Protein AF-A0A1R0LHZ8-F1 (afdb_monomer_lite)

Foldseek 3Di:
DFFAEAEAEDADVPCQLPDDDPLVVQLVVCVVVSHQGYWYKYDADPVQEMEIWTQGCVVPRRTDFDDQVVVQVVQVVCVVVVRFKHKYWGNVSVVRTFIKIWGWDDDPVDIDIDIDGDDDDPDDDDDPADPVGDDDPPDPDDDPDDDPDPDDPDDDDDDDDDDDDDD

Sequence (167 aa):
MGRPRILVPVSSRSPLATRAPDLERLRAACDRLGMLGCYVHTTPTSTGRIAARMFAPSIRVAEDIANANSTACLAAHFAGRGITSIAVDMGDSLGNPATIAATTQHAPSATTVHLGGAAEGTYGFRLPQPRNGWRAAGRTDPVEPICEPAMKRNPDPDPFPPWSVSR

pLDDT: mean 83.6, std 20.75, range [34.44, 98.75]

Secondary structure (DSSP, 8-state):
-----EEEEESSHHHHHT----HHHHHHHHHHTT---EEEEEPPPTT-EEEEEEEEGGGTEEEES--HHHHHHHHHHHHTTT--EEEEEE-GGGT--EEEEEEEEEETTEEEEEEE----------PPPPTT----TT--SPPPP-PPP--PPPPPPPP--------

Structure (mmCIF, N/CA/C/O backbone):
data_AF-A0A1R0LHZ8-F1
#
_entry.id   AF-A0A1R0LHZ8-F1
#
loop_
_atom_site.group_PDB
_atom_site.id
_atom_site.type_symbol
_atom_site.label_atom_id
_atom_site.label_alt_id
_atom_site.label_comp_id
_atom_site.label_asym_id
_atom_site.label_entity_id
_atom_site.label_seq_id
_atom_site.pdbx_PDB_ins_code
_atom_site.Cartn_x
_atom_site.Cartn_y
_atom_site.Cartn_z
_atom_site.occupancy
_atom_site.B_iso_or_equiv
_atom_site.auth_seq_id
_atom_site.auth_comp_id
_atom_site.auth_asym_id
_atom_site.auth_atom_id
_atom_site.pdbx_PDB_model_num
ATOM 1 N N . MET A 1 1 ? -10.785 2.917 -11.662 1.00 51.47 1 MET A N 1
ATOM 2 C CA . MET A 1 1 ? -10.806 2.386 -10.277 1.00 51.47 1 MET A CA 1
ATOM 3 C C . MET A 1 1 ? -11.220 0.918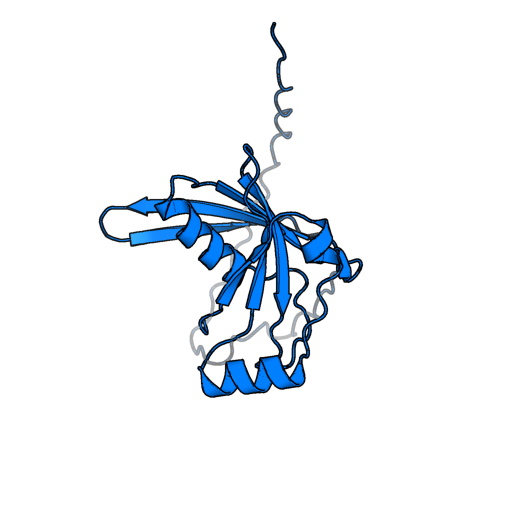 -10.330 1.00 51.47 1 MET A C 1
ATOM 5 O O . MET A 1 1 ? -12.153 0.636 -11.057 1.00 51.47 1 MET A O 1
ATOM 9 N N . GLY A 1 2 ? -10.599 -0.068 -9.683 1.00 69.88 2 GLY A N 1
ATOM 10 C CA . GLY A 1 2 ? -9.258 -0.179 -9.111 1.00 69.88 2 GLY A CA 1
ATOM 11 C C . GLY A 1 2 ? -8.806 -1.639 -9.277 1.00 69.88 2 GLY A C 1
ATOM 12 O O . GLY A 1 2 ? -9.419 -2.532 -8.702 1.00 69.88 2 GLY A O 1
ATOM 13 N N . ARG A 1 3 ? -7.763 -1.901 -10.080 1.00 84.38 3 ARG A N 1
ATOM 14 C CA . ARG A 1 3 ? -7.279 -3.271 -10.355 1.00 84.38 3 ARG A CA 1
ATOM 15 C C . ARG A 1 3 ? -6.800 -3.941 -9.065 1.00 84.38 3 ARG A C 1
ATOM 17 O O . ARG A 1 3 ? -6.000 -3.307 -8.371 1.00 84.38 3 ARG A O 1
ATOM 24 N N . PRO A 1 4 ? -7.246 -5.158 -8.714 1.00 92.44 4 PRO A N 1
ATOM 25 C CA . PRO A 1 4 ? -6.829 -5.833 -7.486 1.00 92.44 4 PRO A CA 1
ATOM 26 C C . PRO A 1 4 ? -5.305 -5.863 -7.319 1.00 92.44 4 PRO A C 1
ATOM 28 O O . PRO A 1 4 ? -4.563 -5.883 -8.300 1.00 92.44 4 PRO A O 1
ATOM 31 N N . ARG A 1 5 ? -4.827 -5.819 -6.077 1.00 94.38 5 ARG A N 1
ATOM 32 C CA . ARG A 1 5 ? -3.398 -5.892 -5.745 1.00 94.38 5 ARG A CA 1
ATOM 33 C C . ARG A 1 5 ? -3.177 -6.858 -4.599 1.00 94.38 5 ARG A C 1
ATOM 35 O O . ARG A 1 5 ? -4.058 -7.048 -3.764 1.00 94.38 5 ARG A O 1
ATOM 42 N N . ILE A 1 6 ? -1.998 -7.458 -4.584 1.00 96.25 6 ILE A N 1
ATOM 43 C CA . ILE A 1 6 ? -1.625 -8.467 -3.601 1.00 96.25 6 ILE A CA 1
ATOM 44 C C . ILE A 1 6 ? -1.069 -7.740 -2.376 1.00 96.25 6 ILE A C 1
ATOM 46 O O . ILE A 1 6 ? -0.124 -6.965 -2.512 1.00 96.25 6 ILE A O 1
ATOM 50 N N . LEU A 1 7 ? -1.638 -7.978 -1.193 1.00 97.31 7 LEU A N 1
ATOM 51 C CA . LEU A 1 7 ? -1.075 -7.505 0.075 1.00 97.31 7 LEU A CA 1
ATOM 52 C C . LEU A 1 7 ? -0.045 -8.529 0.565 1.00 97.31 7 LEU A C 1
ATOM 54 O O . LEU A 1 7 ? -0.376 -9.703 0.723 1.00 97.31 7 LEU A O 1
ATOM 58 N N . VAL A 1 8 ? 1.199 -8.099 0.773 1.00 97.62 8 VAL A N 1
ATOM 59 C CA . VAL A 1 8 ? 2.310 -8.980 1.159 1.00 97.62 8 VAL A CA 1
ATOM 60 C C . VAL A 1 8 ? 2.902 -8.503 2.490 1.00 97.62 8 VAL A C 1
ATOM 62 O O . VAL A 1 8 ? 3.687 -7.551 2.494 1.00 97.62 8 VAL A O 1
ATOM 65 N N . PRO A 1 9 ? 2.559 -9.137 3.624 1.00 97.56 9 PRO A N 1
ATOM 66 C CA . PRO A 1 9 ? 3.123 -8.760 4.911 1.00 97.56 9 PRO A CA 1
ATOM 67 C C . PRO A 1 9 ? 4.594 -9.185 5.020 1.00 97.56 9 PRO A C 1
ATOM 69 O O . PRO A 1 9 ? 4.978 -10.275 4.590 1.00 97.56 9 PRO A O 1
ATOM 72 N N . VAL A 1 10 ? 5.413 -8.343 5.648 1.00 97.75 10 VAL A N 1
ATOM 73 C CA . VAL A 1 10 ? 6.787 -8.652 6.069 1.00 97.75 10 VAL A CA 1
ATOM 74 C C . VAL A 1 10 ? 6.993 -8.285 7.537 1.00 97.75 10 VAL A C 1
ATOM 76 O O . VAL A 1 10 ? 6.299 -7.430 8.088 1.00 97.75 10 VAL A O 1
ATOM 79 N N . SER A 1 11 ? 7.953 -8.942 8.187 1.00 94.44 11 SER A N 1
ATOM 80 C CA . SER A 1 11 ? 8.134 -8.863 9.641 1.00 94.44 11 SER A CA 1
ATOM 81 C C . SER A 1 11 ? 8.639 -7.509 10.143 1.00 94.44 11 SER A C 1
ATOM 83 O O . SER A 1 11 ? 8.341 -7.140 11.276 1.00 94.44 11 SER A O 1
ATOM 85 N N . SER A 1 12 ? 9.402 -6.759 9.341 1.00 95.19 12 SER A N 1
ATOM 86 C CA . SER A 1 12 ? 9.964 -5.467 9.753 1.00 95.19 12 SER A CA 1
ATOM 87 C C . SER A 1 12 ? 10.390 -4.594 8.565 1.00 95.19 12 SER A C 1
ATOM 89 O O . SER A 1 12 ? 10.280 -4.992 7.403 1.00 95.19 12 SER A O 1
ATOM 91 N N . ARG A 1 13 ? 10.891 -3.382 8.850 1.00 96.00 13 ARG A N 1
ATOM 92 C CA . ARG A 1 13 ? 11.385 -2.442 7.828 1.00 96.00 13 ARG A CA 1
ATOM 93 C C . ARG A 1 13 ? 12.643 -2.935 7.102 1.00 96.00 13 ARG A C 1
ATOM 95 O O . ARG A 1 13 ? 12.824 -2.605 5.9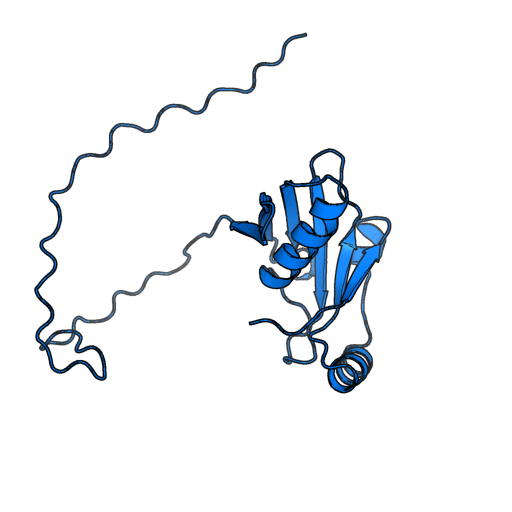39 1.00 96.00 13 ARG A O 1
ATOM 102 N N . SER A 1 14 ? 13.486 -3.746 7.743 1.00 95.81 14 SER A N 1
ATOM 103 C CA . SER A 1 14 ? 14.719 -4.266 7.126 1.00 95.81 14 SER A CA 1
ATOM 104 C C . SER A 1 14 ? 14.457 -5.145 5.882 1.00 95.81 14 SER A C 1
ATOM 106 O O . SER A 1 14 ? 14.937 -4.782 4.807 1.00 95.81 14 SER A O 1
ATOM 108 N N . PRO A 1 15 ? 13.644 -6.224 5.940 1.00 95.38 15 PRO A N 1
ATOM 109 C CA . PRO A 1 15 ? 13.300 -7.015 4.754 1.00 95.38 15 PRO A CA 1
ATOM 110 C C . PRO A 1 15 ? 12.433 -6.250 3.745 1.00 95.38 15 PRO A C 1
ATOM 112 O O . PRO A 1 15 ? 12.407 -6.607 2.567 1.00 95.38 15 PRO A O 1
ATOM 115 N N . LEU A 1 16 ? 11.719 -5.204 4.178 1.00 97.50 16 LEU A N 1
ATOM 116 C CA . LEU A 1 16 ? 11.009 -4.306 3.267 1.00 97.50 16 LEU A CA 1
ATOM 117 C C . LEU A 1 16 ? 11.994 -3.472 2.431 1.00 97.50 16 LEU A C 1
ATOM 119 O O . LEU A 1 16 ? 11.848 -3.389 1.210 1.00 97.50 16 LEU A O 1
ATOM 123 N N . ALA A 1 17 ? 13.000 -2.874 3.074 1.00 95.25 17 ALA A N 1
ATOM 124 C CA . ALA A 1 17 ? 13.975 -1.989 2.439 1.00 95.25 17 ALA A CA 1
ATOM 125 C C . ALA A 1 17 ? 14.849 -2.723 1.414 1.00 95.25 17 ALA A C 1
ATOM 127 O O . ALA A 1 17 ? 15.116 -2.199 0.338 1.00 95.25 17 ALA A O 1
ATOM 128 N N . THR A 1 18 ? 15.229 -3.969 1.698 1.00 94.38 18 THR A N 1
ATOM 129 C CA . THR A 1 18 ? 16.086 -4.773 0.810 1.00 94.38 18 THR A CA 1
ATOM 130 C C . THR A 1 18 ? 15.321 -5.488 -0.307 1.00 94.38 18 THR A C 1
ATOM 132 O O . THR A 1 18 ? 15.918 -6.202 -1.112 1.00 94.38 18 THR A O 1
ATOM 135 N N . ARG A 1 19 ? 13.991 -5.327 -0.391 1.00 94.31 19 ARG A N 1
ATOM 136 C CA . ARG A 1 19 ? 13.175 -6.041 -1.381 1.00 94.31 19 ARG A CA 1
ATOM 137 C C . ARG A 1 19 ? 13.468 -5.551 -2.803 1.00 94.31 19 ARG A C 1
ATOM 139 O O . ARG A 1 19 ? 13.260 -4.384 -3.117 1.00 94.31 19 ARG A O 1
ATOM 146 N N . ALA A 1 20 ? 13.876 -6.459 -3.678 1.00 94.69 20 ALA A N 1
ATOM 147 C CA . ALA A 1 20 ? 14.084 -6.192 -5.098 1.00 94.69 20 ALA A CA 1
ATOM 148 C C . ALA A 1 20 ? 13.422 -7.316 -5.912 1.00 94.69 20 ALA A C 1
ATOM 150 O O . ALA A 1 20 ? 14.052 -8.347 -6.153 1.00 94.69 20 ALA A O 1
ATOM 151 N N . PRO A 1 21 ? 12.120 -7.207 -6.239 1.00 95.50 21 PRO A N 1
ATOM 152 C CA . PRO A 1 21 ? 11.453 -8.227 -7.037 1.00 95.50 21 PRO A CA 1
ATOM 153 C C . PRO A 1 21 ? 11.979 -8.225 -8.477 1.00 95.50 21 PRO A C 1
ATOM 155 O O . PRO A 1 21 ? 12.283 -7.173 -9.033 1.00 95.50 21 PRO A O 1
ATOM 158 N N . ASP A 1 22 ? 11.998 -9.399 -9.109 1.00 97.81 22 ASP A N 1
ATOM 159 C CA . ASP A 1 22 ? 12.107 -9.502 -10.566 1.00 97.81 22 ASP A CA 1
ATOM 160 C C . ASP A 1 22 ? 10.839 -8.892 -11.187 1.00 97.81 22 ASP A C 1
ATOM 162 O O . ASP A 1 22 ? 9.748 -9.471 -11.119 1.00 97.81 22 ASP A O 1
ATOM 166 N N . LEU A 1 23 ? 10.971 -7.676 -11.726 1.00 97.31 23 LEU A N 1
ATOM 167 C CA . LEU A 1 23 ? 9.840 -6.884 -12.211 1.00 97.31 23 LEU A CA 1
ATOM 168 C C . LEU A 1 23 ? 9.193 -7.484 -13.459 1.00 97.31 23 LEU A C 1
ATOM 170 O O . LEU A 1 23 ? 7.987 -7.323 -13.644 1.00 97.31 23 LEU A O 1
ATOM 174 N N . GLU A 1 24 ? 9.955 -8.192 -14.292 1.00 97.81 24 GLU A N 1
ATOM 175 C CA . GLU A 1 24 ? 9.425 -8.831 -15.494 1.00 97.81 24 GLU A CA 1
ATOM 176 C C . GLU A 1 24 ? 8.594 -10.058 -15.124 1.00 97.81 24 GLU A C 1
ATOM 178 O O . GLU A 1 24 ? 7.443 -10.189 -15.556 1.00 97.81 24 GLU A O 1
ATOM 183 N N . ARG A 1 25 ? 9.114 -10.912 -14.235 1.00 97.94 25 ARG A N 1
ATOM 184 C CA . ARG A 1 25 ? 8.350 -12.052 -13.709 1.00 97.94 25 ARG A CA 1
ATOM 185 C C . ARG A 1 25 ? 7.117 -11.597 -12.944 1.00 97.94 25 ARG A C 1
ATOM 187 O O . ARG A 1 25 ? 6.047 -12.188 -13.106 1.00 97.94 25 ARG A O 1
ATOM 194 N N . LEU A 1 26 ? 7.242 -10.542 -12.136 1.00 97.56 26 LEU A N 1
ATOM 195 C CA . LEU A 1 26 ? 6.114 -9.970 -11.408 1.00 97.56 26 LEU A CA 1
ATOM 196 C C . LEU A 1 26 ? 5.052 -9.433 -12.373 1.00 97.56 26 LEU A C 1
ATOM 198 O O . LEU A 1 26 ? 3.877 -9.753 -12.211 1.00 97.56 26 LEU A O 1
ATOM 202 N N . ARG A 1 27 ? 5.452 -8.688 -13.411 1.00 97.69 27 ARG A N 1
ATOM 203 C CA . ARG A 1 27 ? 4.548 -8.209 -14.467 1.00 97.69 27 ARG A CA 1
ATOM 204 C C . ARG A 1 27 ? 3.822 -9.363 -15.144 1.00 97.69 27 ARG A C 1
ATOM 206 O O . ARG A 1 27 ? 2.599 -9.333 -15.218 1.00 97.69 27 ARG A O 1
ATOM 213 N N . ALA A 1 28 ? 4.546 -10.388 -15.592 1.00 97.81 28 ALA A N 1
ATOM 214 C CA . ALA A 1 28 ? 3.954 -11.539 -16.269 1.00 97.81 28 ALA A CA 1
ATOM 215 C C . ALA A 1 28 ? 2.944 -12.280 -15.374 1.00 97.81 28 ALA A C 1
ATOM 217 O O . ALA A 1 28 ? 1.877 -12.690 -15.834 1.00 97.81 28 ALA A O 1
ATOM 218 N N . ALA A 1 29 ? 3.253 -12.431 -14.082 1.00 96.81 29 ALA A N 1
ATOM 219 C CA . ALA A 1 29 ? 2.337 -13.026 -13.116 1.00 96.81 29 ALA A CA 1
ATOM 220 C C . ALA A 1 29 ? 1.098 -12.150 -12.873 1.00 96.81 29 ALA A C 1
ATOM 222 O O . ALA A 1 29 ? -0.022 -12.659 -12.898 1.00 96.81 29 ALA A O 1
ATOM 223 N N . CYS A 1 30 ? 1.281 -10.845 -12.667 1.00 96.38 30 CYS A N 1
ATOM 224 C CA . CYS A 1 30 ? 0.183 -9.916 -12.432 1.00 96.38 30 CYS A CA 1
ATOM 225 C C . CYS A 1 30 ? -0.730 -9.781 -13.655 1.00 96.38 30 CYS A C 1
ATOM 227 O O . CYS A 1 30 ? -1.946 -9.835 -13.494 1.00 96.38 30 CYS A O 1
ATOM 229 N N . ASP A 1 31 ? -0.170 -9.688 -14.862 1.00 96.06 31 ASP A N 1
ATOM 230 C CA . ASP A 1 31 ? -0.938 -9.602 -16.107 1.00 96.06 31 ASP A CA 1
ATOM 231 C C . ASP A 1 31 ? -1.775 -10.871 -16.324 1.00 96.06 31 ASP A C 1
ATOM 233 O O . ASP A 1 31 ? -2.970 -10.773 -16.598 1.00 96.06 31 ASP A O 1
ATOM 237 N N . ARG A 1 32 ? -1.200 -12.059 -16.085 1.00 96.81 32 ARG A N 1
ATOM 238 C CA . ARG A 1 32 ? -1.934 -13.335 -16.150 1.00 96.81 32 ARG A CA 1
ATOM 239 C C . ARG A 1 32 ? -3.094 -13.411 -15.151 1.00 96.81 32 ARG A C 1
ATOM 241 O O . ARG A 1 32 ? -4.113 -14.021 -15.451 1.00 96.81 32 ARG A O 1
ATOM 248 N N . LEU A 1 33 ? -2.935 -12.828 -13.963 1.00 94.69 33 LEU A N 1
ATOM 249 C CA . LEU A 1 33 ? -3.919 -12.889 -12.875 1.00 94.69 33 LEU A CA 1
ATOM 250 C C . LEU A 1 33 ? -4.867 -11.677 -12.835 1.00 94.69 33 LEU A C 1
ATOM 252 O O . LEU A 1 33 ? -5.679 -11.572 -11.918 1.00 94.69 33 LEU A O 1
ATOM 256 N N . GLY A 1 34 ? -4.750 -10.730 -13.772 1.00 94.56 34 GLY A N 1
ATOM 257 C CA . GLY A 1 34 ? -5.525 -9.484 -13.748 1.00 94.56 34 GLY A CA 1
ATOM 258 C C . GLY A 1 34 ? -5.184 -8.549 -12.575 1.00 94.56 34 GLY A C 1
ATOM 259 O O . GLY A 1 34 ? -5.950 -7.639 -12.254 1.00 94.56 34 GLY A O 1
ATOM 260 N N . MET A 1 35 ? -4.031 -8.742 -11.934 1.00 95.25 35 MET A N 1
ATOM 261 C CA . MET A 1 35 ? -3.571 -7.962 -10.783 1.00 95.25 35 MET A CA 1
ATOM 262 C C . MET A 1 35 ? -2.794 -6.721 -11.237 1.00 95.25 35 MET A C 1
ATOM 264 O O . MET A 1 35 ? -2.232 -6.681 -12.328 1.00 95.25 35 MET A O 1
ATOM 268 N N . LEU A 1 36 ? -2.766 -5.683 -10.406 1.00 94.69 36 LEU A N 1
ATOM 269 C CA . LEU A 1 36 ? -1.960 -4.474 -10.603 1.00 94.69 36 LEU A CA 1
ATOM 270 C C . LEU A 1 36 ? -0.482 -4.718 -10.263 1.00 94.69 36 LEU A C 1
ATOM 272 O O . LEU A 1 36 ? 0.409 -4.181 -10.920 1.00 94.69 36 LEU A O 1
ATOM 276 N N . GLY A 1 37 ? -0.239 -5.462 -9.186 1.00 96.44 37 GLY A N 1
ATOM 277 C CA . GLY A 1 37 ? 1.064 -5.520 -8.542 1.00 96.44 37 GLY A CA 1
ATOM 278 C C . GLY A 1 37 ? 1.000 -6.009 -7.098 1.00 96.44 37 GLY A C 1
ATOM 279 O O . GLY A 1 37 ? -0.038 -6.501 -6.636 1.00 96.44 37 GLY A O 1
ATOM 280 N N . CYS A 1 38 ? 2.110 -5.822 -6.387 1.00 97.62 38 CYS A N 1
ATOM 281 C CA . CYS A 1 38 ? 2.290 -6.215 -4.992 1.00 97.62 38 CYS A CA 1
ATOM 282 C C . CYS A 1 38 ? 2.485 -4.991 -4.101 1.00 97.62 38 CYS A C 1
ATOM 284 O O . CYS A 1 38 ? 3.369 -4.171 -4.348 1.00 97.62 38 CYS A O 1
ATOM 286 N N . TYR A 1 39 ? 1.701 -4.926 -3.030 1.00 98.06 39 TYR A N 1
ATOM 287 C CA . TYR A 1 39 ? 1.853 -3.965 -1.953 1.00 98.06 39 TYR A CA 1
ATOM 288 C C . TYR A 1 39 ? 2.478 -4.656 -0.744 1.00 98.06 39 TYR A C 1
ATOM 290 O O . TYR A 1 39 ? 1.808 -5.377 -0.001 1.00 98.06 39 TYR A O 1
ATOM 298 N N . VAL A 1 40 ? 3.792 -4.494 -0.600 1.00 98.50 40 VAL A N 1
ATOM 299 C CA . VAL A 1 40 ? 4.567 -5.106 0.480 1.00 98.50 40 VAL A CA 1
ATOM 300 C C . VAL A 1 40 ? 4.540 -4.166 1.672 1.00 98.50 40 VAL A C 1
ATOM 302 O O . VAL A 1 40 ? 4.862 -2.993 1.511 1.00 98.50 40 VAL A O 1
ATOM 305 N N . HIS A 1 41 ? 4.161 -4.652 2.850 1.00 98.69 41 HIS A N 1
ATOM 306 C CA . HIS A 1 41 ? 3.975 -3.800 4.022 1.00 98.69 41 HIS A CA 1
ATOM 307 C C . HIS A 1 41 ? 4.462 -4.471 5.306 1.00 98.69 41 HIS A C 1
ATOM 309 O O . HIS A 1 41 ? 4.429 -5.694 5.436 1.00 98.69 41 HIS A O 1
ATOM 315 N N . THR A 1 42 ? 4.882 -3.675 6.285 1.00 98.56 42 THR A N 1
ATOM 316 C CA . THR A 1 42 ? 5.140 -4.181 7.638 1.00 98.56 42 THR A CA 1
ATOM 317 C C . THR A 1 42 ? 3.838 -4.465 8.382 1.00 98.56 42 THR A C 1
ATOM 319 O O . THR A 1 42 ? 2.760 -3.989 8.011 1.00 98.56 42 THR A O 1
ATOM 322 N N . THR A 1 43 ? 3.927 -5.209 9.480 1.00 95.50 43 THR A N 1
ATOM 323 C CA . THR A 1 43 ? 2.851 -5.248 10.479 1.00 95.50 43 THR A CA 1
ATOM 324 C C . THR A 1 43 ? 2.636 -3.844 11.076 1.00 95.50 43 THR A C 1
ATOM 326 O O . THR A 1 43 ? 3.620 -3.109 11.227 1.00 95.50 43 THR A O 1
ATOM 329 N N . PRO A 1 44 ? 1.390 -3.448 11.407 1.00 95.56 44 PRO A N 1
ATOM 330 C CA . PRO A 1 44 ? 1.130 -2.192 12.101 1.00 95.56 44 PRO A CA 1
ATOM 331 C C . PRO A 1 44 ? 1.799 -2.170 13.476 1.00 95.56 44 PRO A C 1
ATOM 333 O O . PRO A 1 44 ? 1.780 -3.167 14.200 1.00 95.56 44 PRO A O 1
ATOM 336 N N . THR A 1 45 ? 2.361 -1.025 13.856 1.00 94.94 45 THR A N 1
ATOM 337 C CA . THR A 1 45 ? 2.739 -0.759 15.251 1.00 94.94 45 THR A CA 1
ATOM 338 C C . THR A 1 45 ? 1.492 -0.610 16.131 1.00 94.94 45 THR A C 1
ATOM 340 O O . THR A 1 45 ? 0.372 -0.496 15.631 1.00 94.94 45 THR A O 1
ATOM 343 N N . SER A 1 46 ? 1.678 -0.510 17.451 1.00 91.94 46 SER A N 1
ATOM 344 C CA . SER A 1 46 ? 0.594 -0.177 18.393 1.00 91.94 46 SER A CA 1
ATOM 345 C C . SER A 1 46 ? -0.102 1.156 18.084 1.00 91.94 46 SER A C 1
ATOM 347 O O . SER A 1 46 ? -1.257 1.344 18.444 1.00 91.94 46 SER A O 1
ATOM 349 N N . THR A 1 47 ? 0.582 2.070 17.392 1.00 92.69 47 THR A N 1
ATOM 350 C CA . THR A 1 47 ? 0.055 3.369 16.948 1.00 92.69 47 THR A CA 1
ATOM 351 C C . THR A 1 47 ? -0.522 3.344 15.528 1.00 92.69 47 THR A C 1
ATOM 353 O O . THR A 1 47 ? -0.860 4.395 14.992 1.00 92.69 47 THR A O 1
ATOM 356 N N . GLY A 1 48 ? -0.607 2.172 14.887 1.00 94.56 48 GLY A N 1
ATOM 357 C CA . GLY A 1 48 ? -1.125 2.028 13.522 1.00 94.56 48 GLY A CA 1
ATOM 358 C C . GLY A 1 48 ? -0.154 2.470 12.420 1.00 94.56 48 GLY A C 1
ATOM 359 O O . GLY A 1 48 ? -0.559 2.591 11.263 1.00 94.56 48 GLY A O 1
ATOM 360 N N . ARG A 1 49 ? 1.129 2.707 12.736 1.00 97.75 49 ARG A N 1
ATOM 361 C CA . ARG A 1 49 ? 2.140 3.044 11.722 1.00 97.75 49 ARG A CA 1
ATOM 362 C C . ARG A 1 49 ? 2.607 1.806 10.972 1.00 97.75 49 ARG A C 1
ATOM 364 O O . ARG A 1 49 ? 2.859 0.760 11.568 1.00 97.75 49 ARG A O 1
ATOM 371 N N . ILE A 1 50 ? 2.759 1.950 9.664 1.00 98.62 50 ILE A N 1
ATOM 372 C CA . ILE A 1 50 ? 3.177 0.903 8.732 1.00 98.62 50 ILE A CA 1
ATOM 373 C C . ILE A 1 50 ? 4.209 1.514 7.783 1.00 98.62 50 ILE A C 1
ATOM 375 O O . ILE A 1 50 ? 4.095 2.681 7.430 1.00 98.62 50 ILE A O 1
ATOM 379 N N . ALA A 1 51 ? 5.197 0.740 7.345 1.00 98.50 51 ALA A N 1
ATOM 380 C CA . ALA A 1 51 ? 5.983 1.083 6.160 1.00 98.50 51 ALA A CA 1
ATOM 381 C C . ALA A 1 51 ? 5.565 0.180 5.000 1.00 98.50 51 ALA A C 1
ATOM 383 O O . ALA A 1 51 ? 5.306 -1.009 5.219 1.00 98.50 51 ALA A O 1
ATOM 384 N N . ALA A 1 52 ? 5.506 0.715 3.783 1.00 98.56 52 ALA A N 1
ATOM 385 C CA . ALA A 1 52 ? 5.111 -0.056 2.615 1.00 98.56 52 ALA A CA 1
ATOM 386 C C . ALA A 1 52 ? 5.835 0.354 1.328 1.00 98.56 52 ALA A C 1
ATOM 388 O O . ALA A 1 52 ? 6.371 1.450 1.195 1.00 98.56 52 ALA A O 1
ATOM 389 N N . ARG A 1 53 ? 5.826 -0.564 0.360 1.00 98.50 53 ARG A N 1
ATOM 390 C CA . ARG A 1 53 ? 6.339 -0.377 -1.000 1.00 98.50 53 ARG A CA 1
ATOM 391 C C . ARG A 1 53 ? 5.350 -0.968 -1.992 1.00 98.50 53 ARG A C 1
ATOM 393 O O . ARG A 1 53 ? 4.859 -2.082 -1.793 1.00 98.50 53 ARG A O 1
ATOM 400 N N . MET A 1 54 ? 5.051 -0.229 -3.056 1.00 97.75 54 MET A N 1
ATOM 401 C CA . MET A 1 54 ? 4.103 -0.652 -4.086 1.00 97.75 54 MET A CA 1
ATOM 402 C C . MET A 1 54 ? 4.828 -0.921 -5.401 1.00 97.75 54 MET A C 1
ATOM 404 O O . MET A 1 54 ? 5.223 0.016 -6.082 1.00 97.75 54 MET A O 1
ATOM 408 N N . PHE A 1 55 ? 4.931 -2.188 -5.799 1.00 98.19 55 PHE A N 1
ATOM 409 C CA . PHE A 1 55 ? 5.486 -2.582 -7.097 1.00 98.19 55 PHE A CA 1
ATOM 410 C C . PHE A 1 55 ? 4.352 -2.826 -8.091 1.00 98.19 55 PHE A C 1
ATOM 412 O O . PHE A 1 55 ? 3.588 -3.777 -7.911 1.00 98.19 55 PHE A O 1
ATOM 419 N N . ALA A 1 56 ? 4.230 -1.998 -9.133 1.00 96.50 56 ALA A N 1
ATOM 420 C CA . ALA A 1 56 ? 3.088 -2.004 -10.057 1.00 96.50 56 ALA A CA 1
ATOM 421 C C . ALA A 1 56 ? 3.488 -2.177 -11.543 1.00 96.50 56 ALA A C 1
ATOM 423 O O . ALA A 1 56 ? 3.041 -1.413 -12.411 1.00 96.50 56 ALA A O 1
ATOM 424 N N . PRO A 1 57 ? 4.318 -3.176 -11.898 1.00 96.31 57 PR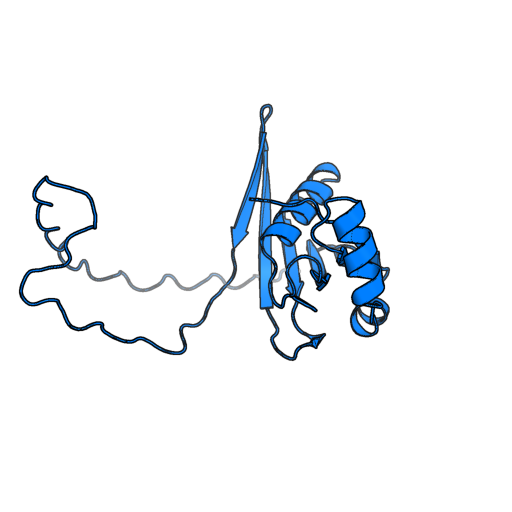O A N 1
ATOM 425 C CA . PRO A 1 57 ? 4.925 -3.233 -13.227 1.00 96.31 57 PRO A CA 1
ATOM 426 C C . PRO A 1 57 ? 3.913 -3.533 -14.352 1.00 96.31 57 PRO A C 1
ATOM 428 O O . PRO A 1 57 ? 4.174 -3.229 -15.517 1.00 96.31 57 PRO A O 1
ATOM 431 N N . SER A 1 58 ? 2.713 -4.036 -14.032 1.00 94.62 58 SER A N 1
ATOM 432 C CA . SER A 1 58 ? 1.602 -4.196 -14.987 1.00 94.62 58 SER A CA 1
ATOM 433 C C . SER A 1 58 ? 1.065 -2.881 -15.558 1.00 94.62 58 SER A C 1
ATOM 435 O O . SER A 1 58 ? 0.389 -2.892 -16.586 1.00 94.62 58 SER A O 1
ATOM 437 N N . ILE A 1 59 ? 1.361 -1.748 -14.917 1.00 93.75 59 ILE A N 1
ATOM 438 C CA . ILE A 1 59 ? 1.083 -0.401 -15.441 1.00 93.75 59 ILE A CA 1
ATOM 439 C C . ILE A 1 59 ? 2.372 0.363 -15.768 1.00 93.75 59 ILE A C 1
ATOM 441 O O . ILE A 1 59 ? 2.351 1.583 -15.888 1.00 93.75 59 ILE A O 1
ATOM 445 N N . ARG A 1 60 ? 3.490 -0.360 -15.936 1.00 95.19 60 ARG A N 1
ATOM 446 C CA . ARG A 1 60 ? 4.831 0.178 -16.228 1.00 95.19 60 ARG A CA 1
ATOM 447 C C . ARG A 1 60 ? 5.403 1.093 -15.140 1.00 95.19 60 ARG A C 1
ATOM 449 O O . ARG A 1 60 ? 6.312 1.868 -15.409 1.00 95.19 60 ARG A O 1
ATOM 456 N N . VAL A 1 61 ? 4.912 0.967 -13.909 1.00 96.19 61 VAL A N 1
ATOM 457 C CA . VAL A 1 61 ? 5.481 1.634 -12.735 1.00 96.19 61 VAL A CA 1
ATOM 458 C C . VAL A 1 61 ? 6.280 0.598 -11.952 1.00 96.19 61 VAL A C 1
ATOM 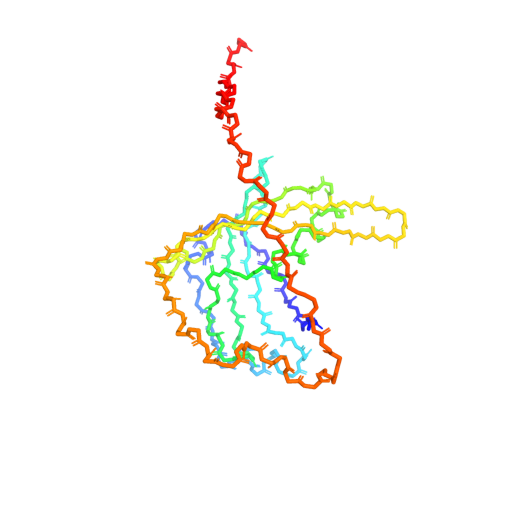460 O O . VAL A 1 61 ? 5.705 -0.336 -11.397 1.00 96.19 61 VAL A O 1
ATOM 463 N N . ALA A 1 62 ? 7.608 0.731 -11.937 1.00 97.00 62 ALA A N 1
ATOM 464 C CA . ALA A 1 62 ? 8.481 -0.194 -11.211 1.00 97.00 62 ALA A CA 1
ATOM 465 C C . ALA A 1 62 ? 8.156 -0.188 -9.711 1.00 97.00 62 ALA A C 1
ATOM 467 O O . ALA A 1 62 ? 7.851 -1.234 -9.138 1.00 97.00 62 ALA A O 1
ATOM 468 N N . GLU A 1 63 ? 8.134 1.004 -9.116 1.00 97.75 63 GLU A N 1
ATOM 469 C CA . GLU A 1 63 ? 7.713 1.253 -7.744 1.00 97.75 63 GLU A CA 1
ATOM 470 C C . GLU A 1 63 ? 7.005 2.615 -7.661 1.00 97.75 63 GLU A C 1
ATOM 472 O O . GLU A 1 63 ? 7.446 3.585 -8.273 1.00 97.75 63 GLU A O 1
ATOM 477 N N . ASP A 1 64 ? 5.877 2.662 -6.955 1.00 96.69 64 ASP A N 1
ATOM 478 C CA . ASP A 1 64 ? 5.079 3.868 -6.724 1.00 96.69 64 ASP A CA 1
ATOM 479 C C . ASP A 1 64 ? 5.413 4.456 -5.344 1.00 96.69 64 ASP A C 1
ATOM 481 O O . ASP A 1 64 ? 5.313 3.757 -4.329 1.00 96.69 64 ASP A O 1
ATOM 485 N N . ILE A 1 65 ? 5.806 5.735 -5.320 1.00 95.81 65 ILE A N 1
ATOM 486 C CA . ILE A 1 65 ? 6.259 6.458 -4.122 1.00 95.81 65 ILE A CA 1
ATOM 487 C C . ILE A 1 65 ? 5.145 6.682 -3.093 1.00 95.81 65 ILE A C 1
ATOM 489 O O . ILE A 1 65 ? 5.443 6.800 -1.909 1.00 95.81 65 ILE A O 1
ATOM 493 N N . ALA A 1 66 ? 3.874 6.743 -3.514 1.00 95.75 66 ALA A N 1
ATOM 494 C CA . ALA A 1 66 ? 2.759 7.131 -2.648 1.00 95.75 66 ALA A CA 1
ATOM 495 C C . ALA A 1 66 ? 1.417 6.584 -3.172 1.00 95.75 66 ALA A C 1
ATOM 497 O O . ALA A 1 66 ? 0.570 7.310 -3.700 1.00 95.75 66 ALA A O 1
ATOM 498 N N . ASN A 1 67 ? 1.179 5.280 -2.994 1.00 95.88 67 ASN A N 1
ATOM 499 C CA . ASN A 1 67 ? -0.003 4.627 -3.557 1.00 95.88 67 ASN A CA 1
ATOM 500 C C . ASN A 1 67 ? -1.228 4.664 -2.622 1.00 95.88 67 ASN A C 1
ATOM 502 O O . ASN A 1 67 ? -1.470 3.755 -1.822 1.00 95.88 67 ASN A O 1
ATOM 506 N N . ALA A 1 68 ? -2.066 5.685 -2.799 1.00 96.00 68 ALA A N 1
ATOM 507 C CA . ALA A 1 68 ? -3.297 5.881 -2.029 1.00 96.00 68 ALA A CA 1
ATOM 508 C C . ALA A 1 68 ? -4.285 4.700 -2.138 1.00 96.00 68 ALA A C 1
ATOM 510 O O . ALA A 1 68 ? -4.855 4.256 -1.141 1.00 96.00 68 ALA A O 1
ATOM 511 N N . ASN A 1 69 ? -4.450 4.128 -3.334 1.00 95.38 69 ASN A N 1
ATOM 512 C CA . ASN A 1 69 ? -5.400 3.036 -3.576 1.00 95.38 69 ASN A CA 1
ATOM 513 C C . ASN A 1 69 ? -5.017 1.743 -2.837 1.00 95.38 69 ASN A C 1
ATOM 515 O O . ASN A 1 69 ? -5.884 1.009 -2.359 1.00 95.38 69 ASN A O 1
ATOM 519 N N . SER A 1 70 ? -3.726 1.432 -2.764 1.00 96.38 70 SER A N 1
ATOM 520 C CA . SER A 1 70 ? -3.194 0.297 -2.011 1.00 96.38 70 SER A CA 1
ATOM 521 C C . SER A 1 70 ? -3.310 0.520 -0.512 1.00 96.38 70 SER A C 1
ATOM 523 O O . SER A 1 70 ? -3.737 -0.394 0.194 1.00 96.38 70 SER A O 1
ATOM 525 N N . THR A 1 71 ? -3.046 1.740 -0.038 1.00 97.69 71 THR A N 1
ATOM 526 C CA . THR A 1 71 ? -3.290 2.119 1.358 1.00 97.69 71 THR A CA 1
ATOM 527 C C . THR A 1 71 ? -4.760 1.973 1.742 1.00 97.69 71 THR A C 1
ATOM 529 O O . THR A 1 71 ? -5.046 1.418 2.798 1.00 97.69 71 THR A O 1
ATOM 532 N N . ALA A 1 72 ? -5.702 2.349 0.871 1.00 96.19 72 ALA A N 1
ATOM 533 C CA . ALA A 1 72 ? -7.126 2.128 1.132 1.00 96.19 72 ALA A CA 1
ATOM 534 C C . ALA A 1 72 ? -7.481 0.643 1.286 1.00 96.19 72 ALA A C 1
ATOM 536 O O . ALA A 1 72 ? -8.179 0.265 2.226 1.00 96.19 72 ALA A O 1
ATOM 537 N N . CYS A 1 73 ? -6.979 -0.214 0.393 1.00 95.31 73 CYS A N 1
ATOM 538 C CA . CYS A 1 73 ? -7.192 -1.658 0.510 1.00 95.31 73 CYS A CA 1
ATOM 539 C C . CYS A 1 73 ? -6.585 -2.231 1.793 1.00 95.31 73 CYS A C 1
ATOM 541 O O . CYS A 1 73 ? -7.195 -3.093 2.424 1.00 95.31 73 CYS A O 1
ATOM 543 N N . LEU A 1 74 ? -5.407 -1.748 2.188 1.00 96.69 74 LEU A N 1
ATOM 544 C CA . LEU A 1 74 ? -4.748 -2.174 3.416 1.00 96.69 74 LEU A CA 1
ATOM 545 C C . LEU A 1 74 ? -5.525 -1.726 4.664 1.00 96.69 74 LEU A C 1
ATOM 547 O O . LEU A 1 74 ? -5.708 -2.523 5.582 1.00 96.69 74 LEU A O 1
ATOM 551 N N . ALA A 1 75 ? -6.041 -0.495 4.674 1.00 97.00 75 ALA A N 1
ATOM 552 C CA . ALA A 1 75 ? -6.880 0.022 5.753 1.00 97.00 75 ALA A CA 1
ATOM 553 C C . ALA A 1 75 ? -8.159 -0.813 5.917 1.00 97.00 75 ALA A C 1
ATOM 555 O O . ALA A 1 75 ? -8.453 -1.276 7.016 1.00 97.00 75 ALA A O 1
ATOM 556 N N . ALA A 1 76 ? -8.856 -1.111 4.816 1.00 94.75 76 ALA A N 1
ATOM 557 C CA . ALA A 1 76 ? -10.032 -1.978 4.842 1.00 94.75 76 ALA A CA 1
ATOM 558 C C . ALA A 1 76 ? -9.705 -3.398 5.348 1.00 94.75 76 ALA A C 1
ATOM 560 O O . ALA A 1 76 ? -10.470 -3.970 6.124 1.00 94.75 76 ALA A O 1
ATOM 561 N N . HIS A 1 77 ? -8.554 -3.958 4.952 1.00 94.69 77 HIS A N 1
ATOM 562 C CA . HIS A 1 77 ? -8.093 -5.266 5.426 1.00 94.69 77 HIS A CA 1
ATOM 563 C C . HIS A 1 77 ? -7.854 -5.289 6.944 1.00 94.69 77 HIS A C 1
ATOM 565 O O . HIS A 1 77 ? -8.229 -6.246 7.623 1.00 94.69 77 HIS A O 1
ATOM 571 N N . PHE A 1 78 ? -7.249 -4.231 7.486 1.00 95.06 78 PHE A N 1
ATOM 572 C CA . PHE A 1 78 ? -6.960 -4.109 8.912 1.00 95.06 78 PHE A CA 1
ATOM 573 C C . PHE A 1 78 ? -8.172 -3.717 9.762 1.00 95.06 78 PHE A C 1
ATOM 575 O O . PHE A 1 78 ? -8.253 -4.135 10.919 1.00 95.06 78 PHE A O 1
ATOM 582 N N . ALA A 1 79 ? -9.152 -3.018 9.192 1.00 93.31 79 ALA A N 1
ATOM 583 C CA . ALA A 1 79 ? -10.399 -2.698 9.879 1.00 93.31 79 ALA A CA 1
ATOM 584 C C . ALA A 1 79 ? -11.170 -3.960 10.292 1.00 93.31 79 ALA A C 1
ATOM 586 O O . ALA A 1 79 ? -11.675 -4.028 11.409 1.00 93.31 79 ALA A O 1
ATOM 587 N N . GLY A 1 80 ? -11.152 -5.010 9.460 1.00 86.94 80 GLY A N 1
ATOM 588 C CA . GLY A 1 80 ? -11.692 -6.330 9.816 1.00 86.94 80 GLY A CA 1
ATOM 589 C C . GLY A 1 80 ? -10.978 -7.013 10.995 1.00 86.94 80 GLY A C 1
ATOM 590 O O . GLY A 1 80 ? -11.444 -8.036 11.485 1.00 86.94 80 GLY A O 1
ATOM 591 N N . ARG A 1 81 ? -9.853 -6.455 11.459 1.00 90.81 81 ARG A N 1
ATOM 592 C CA . ARG A 1 81 ? -9.068 -6.900 12.621 1.00 90.81 81 ARG A CA 1
ATOM 593 C C . ARG A 1 81 ? -9.081 -5.879 13.768 1.00 90.81 81 ARG A C 1
ATOM 595 O O . ARG A 1 81 ? -8.272 -5.988 14.682 1.00 90.81 81 ARG A O 1
ATOM 602 N N . GLY A 1 82 ? -9.963 -4.878 13.708 1.00 91.81 82 GLY A N 1
ATOM 603 C CA . GLY A 1 82 ? -10.124 -3.854 14.744 1.00 91.81 82 GLY A CA 1
ATOM 604 C C . GLY A 1 82 ? -9.181 -2.650 14.637 1.00 91.81 82 GLY A C 1
ATOM 605 O O . GLY A 1 82 ? -9.240 -1.767 15.485 1.00 91.81 82 GLY A O 1
ATOM 606 N N . ILE A 1 83 ? -8.336 -2.568 13.604 1.00 95.06 83 ILE A N 1
ATOM 607 C CA . ILE A 1 83 ? -7.438 -1.424 13.389 1.00 95.06 83 ILE A CA 1
ATOM 608 C C . ILE A 1 83 ? -8.093 -0.480 12.377 1.00 95.06 83 ILE A C 1
ATOM 610 O O . ILE A 1 83 ? -8.096 -0.738 11.175 1.00 95.06 83 ILE A O 1
ATOM 614 N N . THR A 1 84 ? -8.666 0.617 12.867 1.00 96.00 84 THR A N 1
ATOM 615 C CA . THR A 1 84 ? -9.480 1.546 12.061 1.00 96.00 84 THR A CA 1
ATOM 616 C C . THR A 1 84 ? -8.732 2.795 11.605 1.00 96.00 84 THR A C 1
ATOM 618 O O . THR A 1 84 ? -9.259 3.544 10.788 1.00 96.00 84 THR A O 1
ATOM 621 N N . SER A 1 85 ? -7.510 3.021 12.085 1.00 97.62 85 SER A N 1
ATOM 622 C CA . SER A 1 85 ? -6.658 4.141 11.685 1.00 97.62 85 SER A CA 1
ATOM 623 C C . SER A 1 85 ? -5.244 3.643 11.425 1.00 97.62 85 SER A C 1
ATOM 625 O O . SER A 1 85 ? -4.671 2.947 12.266 1.00 97.62 85 SER A O 1
ATOM 627 N N . ILE A 1 86 ? -4.696 3.978 10.258 1.00 98.38 86 ILE A N 1
ATOM 628 C CA . ILE A 1 86 ? -3.316 3.664 9.889 1.00 98.38 86 ILE A CA 1
ATOM 629 C C . ILE A 1 86 ? -2.629 4.880 9.267 1.00 98.38 86 ILE A C 1
ATOM 631 O O . ILE A 1 86 ? -3.260 5.703 8.605 1.00 98.38 86 ILE A O 1
ATOM 635 N N . ALA A 1 87 ? -1.314 4.955 9.441 1.00 98.56 87 ALA A N 1
ATOM 636 C CA . ALA A 1 87 ? -0.448 5.872 8.710 1.00 98.56 87 ALA A CA 1
ATOM 637 C C . ALA A 1 87 ? 0.644 5.055 8.022 1.00 98.56 87 ALA A C 1
ATOM 639 O O . ALA A 1 87 ? 1.359 4.300 8.686 1.00 98.56 87 ALA A O 1
ATOM 640 N N . VAL A 1 88 ? 0.741 5.173 6.699 1.00 98.75 88 VAL A N 1
ATOM 641 C CA . VAL A 1 88 ? 1.648 4.355 5.894 1.00 98.75 88 VAL A CA 1
ATOM 642 C C . VAL A 1 88 ? 2.753 5.211 5.300 1.00 98.75 88 VAL A C 1
ATOM 644 O O . VAL A 1 88 ? 2.474 6.081 4.478 1.00 98.75 88 VAL A O 1
ATOM 647 N N . ASP A 1 89 ? 3.987 4.931 5.710 1.00 98.50 89 ASP A N 1
ATOM 648 C CA . ASP A 1 89 ? 5.203 5.544 5.182 1.00 98.50 89 ASP A CA 1
ATOM 649 C C . ASP A 1 89 ? 5.654 4.792 3.919 1.00 98.50 89 ASP A C 1
ATOM 651 O O . ASP A 1 89 ? 5.709 3.557 3.903 1.00 98.50 89 ASP A O 1
ATOM 655 N N . MET A 1 90 ? 5.957 5.532 2.856 1.00 98.00 90 MET A N 1
ATOM 656 C CA . MET A 1 90 ? 6.329 5.017 1.538 1.00 98.00 90 MET A CA 1
ATOM 657 C C . MET A 1 90 ? 7.408 5.893 0.888 1.00 98.00 90 MET A C 1
ATOM 659 O O . MET A 1 90 ? 7.658 7.013 1.322 1.00 98.00 90 MET A O 1
ATOM 663 N N . GLY A 1 91 ? 8.046 5.380 -0.167 1.00 97.25 91 GLY A N 1
ATOM 664 C CA . GLY A 1 91 ? 8.965 6.159 -1.005 1.00 97.25 91 GLY A CA 1
ATOM 665 C C . GLY A 1 91 ? 10.386 6.338 -0.452 1.00 97.25 91 GLY A C 1
ATOM 666 O O . GLY A 1 91 ? 11.247 6.837 -1.176 1.00 97.25 91 GLY A O 1
ATOM 667 N N . ASP A 1 92 ? 10.671 5.860 0.766 1.00 96.12 92 ASP A N 1
ATOM 668 C CA . ASP A 1 92 ? 12.009 5.886 1.386 1.00 96.12 92 ASP A CA 1
ATOM 669 C C . ASP A 1 92 ? 13.094 5.265 0.480 1.00 96.12 92 ASP A C 1
ATOM 671 O O . ASP A 1 92 ? 14.181 5.818 0.323 1.00 96.12 92 ASP A O 1
ATOM 675 N N . SER A 1 93 ? 12.782 4.138 -0.172 1.00 94.44 93 SER A N 1
ATOM 676 C CA . SER A 1 93 ? 13.659 3.422 -1.123 1.00 94.44 93 SER A CA 1
ATOM 677 C C . SER A 1 93 ? 14.031 4.249 -2.357 1.00 94.44 93 SER A C 1
ATOM 679 O O . SER A 1 93 ? 15.046 3.978 -2.996 1.00 94.44 93 SER A O 1
ATOM 681 N N . LEU A 1 94 ? 13.202 5.235 -2.697 1.00 95.69 94 LEU A N 1
ATOM 682 C CA . LEU A 1 94 ? 13.343 6.102 -3.861 1.00 95.69 94 LEU A CA 1
ATOM 683 C C . LEU A 1 94 ? 13.784 7.520 -3.469 1.00 95.69 94 LEU A C 1
ATOM 685 O O . LEU A 1 94 ? 13.803 8.400 -4.325 1.00 95.69 94 LEU A O 1
ATOM 689 N N . GLY A 1 95 ? 14.100 7.769 -2.191 1.00 96.25 95 GLY A N 1
ATOM 690 C CA . GLY A 1 95 ? 14.490 9.092 -1.691 1.00 96.25 95 GLY A CA 1
ATOM 691 C C . GLY A 1 95 ? 13.367 10.135 -1.714 1.00 96.25 95 GLY A C 1
ATOM 692 O O . GLY A 1 95 ? 13.647 11.326 -1.643 1.00 96.25 95 GLY A O 1
ATOM 693 N N . ASN A 1 96 ? 12.109 9.701 -1.828 1.00 96.19 96 ASN A N 1
ATOM 694 C CA . ASN A 1 96 ? 10.927 10.563 -1.892 1.00 96.19 96 ASN A CA 1
ATOM 695 C C . ASN A 1 96 ? 9.938 10.156 -0.787 1.00 96.19 96 ASN A C 1
ATOM 697 O O . ASN A 1 96 ? 8.904 9.557 -1.092 1.00 96.19 96 ASN A O 1
ATOM 701 N N . PRO A 1 97 ? 10.274 10.399 0.495 1.00 96.75 97 PRO A N 1
ATOM 702 C CA . PRO A 1 97 ? 9.453 9.961 1.615 1.00 96.75 97 PRO A CA 1
ATOM 703 C C . PRO A 1 97 ? 8.075 10.629 1.583 1.00 96.75 97 PRO A C 1
ATOM 705 O O . PRO A 1 97 ? 7.956 11.848 1.454 1.00 96.75 97 PRO A O 1
ATOM 708 N N . ALA A 1 98 ? 7.032 9.819 1.733 1.00 97.06 98 ALA A N 1
ATOM 709 C CA . ALA A 1 98 ? 5.644 10.255 1.790 1.00 97.06 98 ALA A CA 1
ATOM 710 C C . ALA A 1 98 ? 4.868 9.442 2.831 1.00 97.06 98 ALA A C 1
ATOM 712 O O . ALA A 1 98 ? 5.151 8.265 3.057 1.00 97.06 98 ALA A O 1
ATOM 713 N N . THR A 1 99 ? 3.838 10.052 3.421 1.00 98.25 99 THR A N 1
ATOM 714 C CA . THR A 1 99 ? 2.944 9.374 4.367 1.00 98.25 99 THR 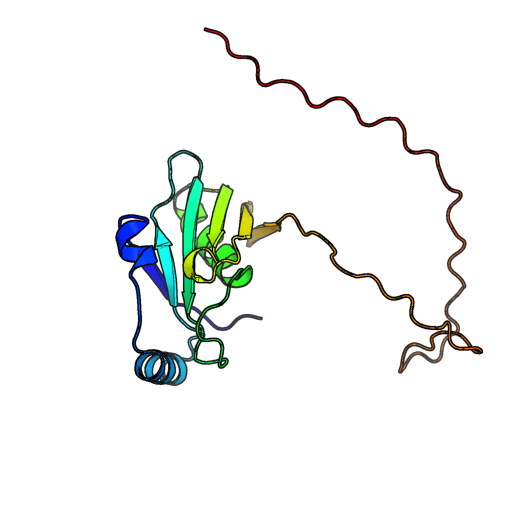A CA 1
ATOM 715 C C . THR A 1 99 ? 1.498 9.531 3.920 1.00 98.25 99 THR A C 1
ATOM 717 O O . THR A 1 99 ? 1.018 10.646 3.711 1.00 98.25 99 THR A O 1
ATOM 720 N N . ILE A 1 100 ? 0.784 8.409 3.824 1.00 98.50 100 ILE A N 1
ATOM 721 C CA . ILE A 1 100 ? -0.658 8.378 3.563 1.00 98.50 100 ILE A CA 1
ATOM 722 C C . ILE A 1 100 ? -1.370 7.937 4.839 1.00 98.50 100 ILE A C 1
ATOM 724 O O . ILE A 1 100 ? -1.163 6.825 5.328 1.00 98.50 100 ILE A O 1
ATOM 728 N N . ALA A 1 101 ? -2.220 8.808 5.373 1.00 98.50 101 ALA A N 1
ATOM 729 C CA . ALA A 1 101 ? -3.122 8.499 6.470 1.00 98.50 101 ALA A CA 1
ATOM 730 C C . ALA A 1 101 ? -4.418 7.894 5.925 1.00 98.50 101 ALA A C 1
ATOM 732 O O . ALA A 1 101 ? -4.947 8.349 4.907 1.00 98.50 101 ALA A O 1
ATOM 733 N N . ALA A 1 102 ? -4.939 6.883 6.613 1.00 98.38 102 ALA A N 1
ATOM 734 C CA . ALA A 1 102 ? -6.216 6.277 6.284 1.00 98.38 102 ALA A CA 1
ATOM 735 C C . ALA A 1 102 ? -7.039 6.005 7.538 1.00 98.38 102 ALA A C 1
ATOM 737 O O . ALA A 1 102 ? -6.541 5.412 8.496 1.00 98.38 102 ALA A O 1
ATOM 738 N N . THR A 1 103 ? -8.315 6.376 7.500 1.00 98.06 103 THR A N 1
ATOM 739 C CA . THR A 1 103 ? -9.293 6.009 8.525 1.00 98.06 103 THR A CA 1
ATOM 740 C C . THR A 1 103 ? -10.418 5.205 7.897 1.00 98.06 103 THR A C 1
ATOM 742 O O . THR A 1 103 ? -10.897 5.510 6.807 1.00 98.06 103 THR A O 1
ATOM 745 N N . THR A 1 104 ? -10.827 4.141 8.576 1.00 97.50 104 THR A N 1
ATOM 746 C CA . THR A 1 104 ? -11.885 3.247 8.115 1.00 97.50 104 THR A CA 1
ATOM 747 C C . THR A 1 104 ? -13.093 3.373 9.025 1.00 97.50 104 THR A C 1
ATOM 749 O O . THR A 1 104 ? -12.986 3.237 10.242 1.00 97.50 104 THR A O 1
ATOM 752 N N . GLN A 1 105 ? -14.250 3.607 8.419 1.00 94.56 105 GLN A N 1
ATOM 753 C CA . GLN A 1 105 ? -15.547 3.639 9.077 1.00 94.56 105 GLN A CA 1
ATOM 754 C C . GLN A 1 105 ? -16.359 2.445 8.588 1.00 94.56 105 GLN A C 1
ATOM 756 O O . GLN A 1 105 ? -16.563 2.275 7.385 1.00 94.56 105 GLN A O 1
ATOM 761 N N . HIS A 1 106 ? -16.806 1.610 9.522 1.00 87.62 106 HIS A N 1
ATOM 762 C CA . HIS A 1 106 ? -17.676 0.484 9.217 1.00 87.62 106 HIS A CA 1
ATOM 763 C C . HIS A 1 106 ? -19.122 0.862 9.533 1.00 87.62 106 HIS A C 1
ATOM 765 O O . HIS A 1 106 ? -19.448 1.188 10.674 1.00 87.62 106 HIS A O 1
ATOM 771 N N . ALA A 1 107 ? -19.975 0.832 8.517 1.00 84.12 107 ALA A N 1
ATOM 772 C CA . ALA A 1 107 ? -21.419 0.925 8.642 1.00 84.12 107 ALA A CA 1
ATOM 773 C C . ALA A 1 107 ? -22.043 -0.434 8.274 1.00 84.12 107 ALA A C 1
ATOM 775 O O . ALA A 1 107 ? -21.442 -1.183 7.500 1.00 84.12 107 ALA A O 1
ATOM 776 N N . PRO A 1 108 ? -23.262 -0.751 8.750 1.00 79.62 108 PRO A N 1
ATOM 777 C CA . PRO A 1 108 ? -23.907 -2.042 8.484 1.00 79.62 108 PRO A CA 1
ATOM 778 C C . PRO A 1 108 ? -24.006 -2.413 6.996 1.00 79.62 108 PRO A C 1
ATOM 780 O O . PRO A 1 108 ? -24.015 -3.590 6.651 1.00 79.62 108 PRO A O 1
ATOM 783 N N . SER A 1 109 ? -24.079 -1.416 6.112 1.00 83.88 109 SER A N 1
ATOM 784 C CA . SER A 1 109 ? -24.220 -1.601 4.666 1.00 83.88 109 SER A CA 1
ATOM 785 C C . SER A 1 109 ? -22.930 -1.386 3.872 1.00 83.88 109 SER A C 1
ATOM 787 O O . SER A 1 109 ? -22.909 -1.695 2.681 1.00 83.88 109 SER A O 1
ATOM 789 N N . ALA A 1 110 ? -21.879 -0.812 4.471 1.00 87.12 110 ALA A N 1
ATOM 790 C CA . ALA A 1 110 ? -20.672 -0.433 3.740 1.00 87.12 110 ALA A CA 1
ATOM 791 C C . ALA A 1 110 ? -19.471 -0.150 4.650 1.00 87.12 110 ALA A C 1
ATOM 793 O O . ALA A 1 110 ? -19.599 0.394 5.744 1.00 87.12 110 ALA A O 1
ATOM 794 N N . THR A 1 111 ? -18.278 -0.422 4.126 1.00 89.69 111 THR A N 1
ATOM 795 C CA . THR A 1 111 ? -17.019 0.074 4.688 1.00 89.69 111 THR A CA 1
ATOM 796 C C . THR A 1 111 ? -16.542 1.261 3.861 1.00 89.69 111 THR A C 1
ATOM 798 O O . THR A 1 111 ? -16.317 1.123 2.658 1.00 89.69 111 THR A O 1
ATOM 801 N N . THR A 1 112 ? -16.339 2.404 4.512 1.00 95.31 112 THR A N 1
ATOM 802 C CA . THR A 1 112 ? -15.789 3.616 3.895 1.00 95.31 112 THR A CA 1
ATOM 803 C C . THR A 1 112 ? -14.369 3.831 4.389 1.00 95.31 112 THR A C 1
ATOM 805 O O . THR A 1 112 ? -14.119 3.788 5.593 1.00 95.31 112 THR A O 1
ATOM 808 N N . VAL A 1 113 ? -13.439 4.084 3.469 1.00 96.56 113 VAL A N 1
ATOM 809 C CA . VAL A 1 113 ? -12.061 4.456 3.802 1.00 96.56 113 VAL A CA 1
ATOM 810 C C . VAL A 1 113 ? -11.816 5.890 3.361 1.00 96.56 113 VAL A C 1
ATOM 812 O O . VAL A 1 113 ? -11.942 6.205 2.179 1.00 96.56 113 VAL A O 1
ATOM 815 N N . HIS A 1 114 ? -11.440 6.740 4.310 1.00 97.75 114 HIS A N 1
ATOM 816 C CA . HIS A 1 114 ? -10.992 8.104 4.056 1.00 97.75 114 HIS A CA 1
ATOM 817 C C . HIS A 1 114 ? -9.474 8.111 3.979 1.00 97.75 114 HIS A C 1
ATOM 819 O O . HIS A 1 114 ? -8.812 7.522 4.830 1.00 97.75 114 HIS A O 1
ATOM 825 N N . LEU A 1 115 ? -8.929 8.767 2.959 1.00 97.75 115 LEU A N 1
ATOM 826 C CA . LEU A 1 115 ? -7.491 8.889 2.734 1.00 97.75 115 LEU A CA 1
ATOM 827 C C . LEU A 1 115 ? -7.079 10.355 2.823 1.00 97.75 115 LEU A C 1
ATOM 829 O O . LEU A 1 115 ? -7.811 11.233 2.371 1.00 97.75 115 LEU A O 1
ATOM 833 N N . GLY A 1 116 ? -5.887 10.605 3.352 1.00 96.88 116 GLY A N 1
ATOM 834 C CA . GLY A 1 116 ? -5.314 11.941 3.429 1.00 96.88 116 GLY A CA 1
ATOM 835 C C . GLY A 1 116 ? -3.792 11.921 3.489 1.00 96.88 116 GLY A C 1
ATOM 836 O O . GLY A 1 116 ? -3.168 10.897 3.760 1.00 96.88 116 GLY A O 1
ATOM 837 N N . GLY A 1 117 ? -3.201 13.078 3.236 1.00 95.44 117 GLY A N 1
ATOM 838 C CA . GLY A 1 117 ? -1.768 13.322 3.315 1.00 95.44 117 GLY A CA 1
ATOM 839 C C . GLY A 1 117 ? -1.505 14.813 3.148 1.00 95.44 117 GLY A C 1
ATOM 840 O O . GLY A 1 117 ? -2.309 15.517 2.534 1.00 95.44 117 GLY A O 1
ATOM 841 N N . ALA A 1 118 ? -0.409 15.300 3.723 1.00 95.00 118 ALA A N 1
ATOM 842 C CA . ALA A 1 118 ? 0.051 16.655 3.456 1.00 95.00 118 ALA A CA 1
ATOM 843 C C . ALA A 1 118 ? 0.692 16.715 2.062 1.00 95.00 118 ALA A C 1
ATOM 845 O O . ALA A 1 118 ? 1.298 15.744 1.609 1.00 95.00 118 ALA A O 1
ATOM 846 N N . ALA A 1 119 ? 0.563 17.859 1.396 1.00 92.12 119 ALA A N 1
ATOM 847 C CA . ALA A 1 119 ? 1.212 18.130 0.124 1.00 92.12 119 ALA A CA 1
ATOM 848 C C . ALA A 1 119 ? 1.808 19.538 0.150 1.00 92.12 119 ALA A C 1
ATOM 850 O O . ALA A 1 119 ? 1.218 20.455 0.721 1.00 92.12 119 ALA A O 1
ATOM 851 N N . GLU A 1 120 ? 2.957 19.699 -0.496 1.00 90.75 120 GLU A N 1
ATOM 852 C CA . GLU A 1 120 ? 3.616 20.987 -0.683 1.00 90.75 120 GLU A CA 1
ATOM 853 C C . GLU A 1 120 ? 3.604 21.340 -2.173 1.00 90.75 120 GLU A C 1
ATOM 855 O O . GLU A 1 120 ? 4.015 20.548 -3.022 1.00 90.75 120 GLU A O 1
ATOM 860 N N . GLY A 1 121 ? 3.084 22.521 -2.507 1.00 87.50 121 GLY A N 1
ATOM 861 C CA . GLY A 1 121 ? 3.060 23.014 -3.879 1.00 87.50 121 GLY A CA 1
ATOM 862 C C . GLY A 1 121 ? 4.381 23.688 -4.229 1.00 87.50 121 GLY A C 1
ATOM 863 O O . GLY A 1 121 ? 4.637 24.796 -3.777 1.00 87.50 121 GLY A O 1
ATOM 864 N N . THR A 1 122 ? 5.204 23.047 -5.056 1.00 89.56 122 THR A N 1
ATOM 865 C CA . THR A 1 122 ? 6.533 23.577 -5.414 1.00 89.56 122 THR A CA 1
ATOM 866 C C . THR A 1 122 ? 6.470 24.686 -6.466 1.00 89.56 122 THR A C 1
ATOM 868 O O . THR A 1 122 ? 7.297 25.594 -6.471 1.00 89.56 122 THR A O 1
ATOM 871 N N . TYR A 1 123 ? 5.483 24.636 -7.364 1.00 86.81 123 TYR A N 1
ATOM 872 C CA . TYR A 1 123 ? 5.333 25.601 -8.450 1.00 86.81 123 TYR A CA 1
ATOM 873 C C . TYR A 1 123 ? 3.862 25.919 -8.693 1.00 86.81 123 TYR A C 1
ATOM 875 O O . TYR A 1 123 ? 3.006 25.035 -8.668 1.00 86.81 123 TYR A O 1
ATOM 883 N N . GLY A 1 124 ? 3.581 27.188 -8.980 1.00 87.69 124 GLY A N 1
ATOM 884 C CA . GLY A 1 124 ? 2.277 27.651 -9.434 1.00 87.69 124 GLY A CA 1
ATOM 885 C C . GLY A 1 124 ? 2.444 28.494 -10.688 1.00 87.69 124 GLY A C 1
ATOM 886 O O . GLY A 1 124 ? 3.168 29.486 -10.679 1.00 87.69 124 GLY A O 1
ATOM 887 N N . PHE A 1 125 ? 1.766 28.116 -11.767 1.00 86.44 125 PHE A N 1
ATOM 888 C CA . PHE A 1 125 ? 1.697 28.924 -12.982 1.00 86.44 125 PHE A CA 1
ATOM 889 C C . PHE A 1 125 ? 0.289 29.477 -13.118 1.00 86.44 125 PHE A C 1
ATOM 891 O O . PHE A 1 125 ? -0.703 28.753 -13.014 1.00 86.44 125 PHE A O 1
ATOM 898 N N . ARG A 1 126 ? 0.201 30.775 -13.394 1.00 84.38 126 ARG A N 1
ATOM 899 C CA . ARG A 1 126 ? -1.054 31.392 -13.796 1.00 84.38 126 ARG A CA 1
ATOM 900 C C . ARG A 1 126 ? -1.211 31.191 -15.293 1.00 84.38 126 ARG A C 1
ATOM 902 O O . ARG A 1 126 ? -0.437 31.741 -16.073 1.00 84.38 126 ARG A O 1
ATOM 909 N N . LEU A 1 127 ? -2.215 30.418 -15.692 1.00 80.81 127 LEU A N 1
ATOM 910 C CA . LEU A 1 127 ? -2.584 30.353 -17.100 1.00 80.81 127 LEU A CA 1
ATOM 911 C C . LEU A 1 127 ? -3.093 31.735 -17.549 1.00 80.81 127 LEU A C 1
ATOM 913 O O . LEU A 1 127 ? -3.828 32.378 -16.789 1.00 80.81 127 LEU A O 1
ATOM 917 N N . PRO A 1 128 ? -2.722 32.210 -18.754 1.00 79.38 128 PRO A N 1
ATOM 918 C CA . PRO A 1 128 ? -3.293 33.427 -19.313 1.00 79.38 128 PRO A CA 1
ATOM 919 C C . PRO A 1 128 ? -4.812 33.300 -19.335 1.00 79.38 128 PRO A C 1
ATOM 921 O O . PRO A 1 128 ? -5.339 32.273 -19.770 1.00 79.38 128 PRO A O 1
ATOM 924 N N . GLN A 1 129 ? -5.523 34.327 -18.870 1.00 72.81 129 GLN A N 1
ATOM 925 C CA . GLN A 1 129 ? -6.967 34.328 -19.040 1.00 72.81 129 GLN A CA 1
ATOM 926 C C . GLN A 1 129 ? -7.271 34.392 -20.545 1.00 72.81 129 GLN A C 1
ATOM 928 O O . GLN A 1 129 ? -6.788 35.305 -21.224 1.00 72.81 129 GLN A O 1
ATOM 933 N N . PRO A 1 130 ? -8.034 33.437 -21.103 1.00 70.81 130 PRO A N 1
ATOM 934 C CA . PRO A 1 130 ? -8.491 33.549 -22.478 1.00 70.81 130 PRO A CA 1
ATOM 935 C C . PRO A 1 130 ? -9.305 34.840 -22.621 1.00 70.81 130 PRO A C 1
ATOM 937 O O . PRO A 1 130 ? -10.189 35.106 -21.808 1.00 70.81 130 PRO A O 1
ATOM 940 N N . ARG A 1 131 ? -9.035 35.632 -23.671 1.00 64.88 131 ARG A N 1
ATOM 941 C CA . ARG A 1 131 ? -9.700 36.933 -23.926 1.00 64.88 131 ARG A CA 1
ATOM 942 C C . ARG A 1 131 ? -11.234 36.836 -23.976 1.00 64.88 131 ARG A C 1
ATOM 944 O O . ARG A 1 131 ? -11.907 37.842 -23.802 1.00 64.88 131 ARG A O 1
ATOM 951 N N . ASN A 1 132 ? -11.766 35.626 -24.168 1.00 74.69 132 ASN A N 1
ATOM 952 C CA . ASN A 1 132 ? -13.192 35.334 -24.302 1.00 74.69 132 ASN A CA 1
ATOM 953 C C . ASN A 1 132 ? -13.725 34.404 -23.185 1.00 74.69 132 ASN A C 1
ATOM 955 O O . ASN A 1 132 ? -14.776 33.788 -23.364 1.00 74.69 132 ASN A O 1
ATOM 959 N N . GLY A 1 133 ? -13.001 34.267 -22.064 1.00 65.06 133 GLY A N 1
ATOM 960 C CA . GLY A 1 133 ? -13.360 33.376 -20.954 1.00 65.06 133 GLY A CA 1
ATOM 961 C C . GLY A 1 133 ? -13.095 31.890 -21.234 1.00 65.06 133 GLY A C 1
ATOM 962 O O . GLY A 1 133 ? -12.912 31.462 -22.375 1.00 65.06 133 GLY A O 1
ATOM 963 N N . TRP A 1 134 ? -13.015 31.084 -20.173 1.00 61.78 134 TRP A N 1
ATOM 964 C CA . TRP A 1 134 ? -12.904 29.629 -20.292 1.00 61.78 134 TRP A CA 1
ATOM 965 C C . TRP A 1 134 ? -14.274 29.068 -20.680 1.00 61.78 134 TRP A C 1
ATOM 967 O O . TRP A 1 134 ? -15.181 29.016 -19.853 1.00 61.78 134 TRP A O 1
ATOM 977 N N . ARG A 1 135 ? -14.451 28.648 -21.937 1.00 58.50 135 ARG A N 1
ATOM 978 C CA . ARG A 1 135 ? -15.629 27.860 -22.324 1.00 58.50 135 ARG A CA 1
ATOM 979 C C . ARG A 1 135 ? -15.368 26.406 -21.955 1.00 58.50 135 ARG A C 1
ATOM 981 O O . ARG A 1 135 ? -14.447 25.794 -22.490 1.00 58.50 135 ARG A O 1
ATOM 988 N N . ALA A 1 136 ? -16.165 25.854 -21.042 1.00 52.31 136 ALA A N 1
ATOM 989 C CA . ALA A 1 136 ? -16.185 24.415 -20.818 1.00 52.31 136 ALA A CA 1
ATOM 990 C C . ALA A 1 136 ? -16.536 23.727 -22.145 1.00 52.31 136 ALA A C 1
ATOM 992 O O . ALA A 1 136 ? -17.557 24.047 -22.758 1.00 52.31 136 ALA A O 1
ATOM 993 N N . ALA A 1 137 ? -15.687 22.812 -22.613 1.00 48.12 137 ALA A N 1
ATOM 994 C CA . ALA A 1 137 ? -15.984 22.035 -23.807 1.00 48.12 137 ALA A CA 1
ATOM 995 C C . ALA A 1 137 ? -17.290 21.251 -23.578 1.00 48.12 137 ALA A C 1
ATOM 997 O O . ALA A 1 137 ? -17.345 20.379 -22.713 1.00 48.12 137 ALA A O 1
ATOM 998 N N . GLY A 1 138 ? -18.343 21.597 -24.326 1.00 53.00 138 GLY A N 1
ATOM 999 C CA . GLY A 1 138 ? -19.596 20.835 -24.372 1.00 53.00 138 GLY A CA 1
ATOM 1000 C C . GLY A 1 138 ? -20.776 21.339 -23.530 1.00 53.00 138 GLY A C 1
ATOM 1001 O O . GLY A 1 138 ? -21.728 20.584 -23.372 1.00 53.00 138 GLY A O 1
ATOM 1002 N N . ARG A 1 139 ? -20.775 22.577 -23.011 1.00 47.19 139 ARG A N 1
ATOM 1003 C CA . ARG A 1 139 ? -21.977 23.185 -22.395 1.00 47.19 139 ARG A CA 1
ATOM 1004 C C . ARG A 1 139 ? -22.428 24.409 -23.202 1.00 47.19 139 ARG A C 1
ATOM 1006 O O . ARG A 1 139 ? -21.637 25.328 -23.396 1.00 47.19 139 ARG A O 1
ATOM 1013 N N . THR A 1 140 ? -23.662 24.401 -23.713 1.00 53.59 140 THR A N 1
ATOM 1014 C CA . THR A 1 140 ? -24.245 25.500 -24.515 1.00 53.59 140 THR A CA 1
ATOM 1015 C C . THR A 1 140 ? -24.887 26.598 -23.675 1.00 53.59 140 THR A C 1
ATOM 1017 O O . THR A 1 140 ? -25.198 27.657 -24.214 1.00 53.59 140 THR A O 1
ATOM 1020 N N . ASP A 1 141 ? -25.043 26.384 -22.371 1.00 49.47 141 ASP A N 1
ATOM 1021 C CA . ASP A 1 141 ? -25.651 27.374 -21.489 1.00 49.47 141 ASP A CA 1
ATOM 1022 C C . ASP A 1 141 ? -24.594 28.354 -20.952 1.00 49.47 141 ASP A C 1
ATOM 1024 O O . ASP A 1 141 ? -23.471 27.938 -20.630 1.00 49.47 141 ASP A O 1
ATOM 1028 N N . PRO A 1 142 ? -24.919 29.656 -20.843 1.00 41.88 142 PRO A N 1
ATOM 1029 C CA . PRO A 1 142 ? -24.046 30.617 -20.192 1.00 41.88 142 PRO A CA 1
ATOM 1030 C C . PRO A 1 142 ? -23.844 30.222 -18.725 1.00 41.88 142 PRO A C 1
ATOM 1032 O O . PRO A 1 142 ? -24.800 30.004 -17.986 1.00 41.88 142 PRO A O 1
ATOM 1035 N N . VAL A 1 143 ? -22.585 30.136 -18.300 1.00 51.72 143 VAL A N 1
ATOM 1036 C CA . VAL A 1 143 ? -22.234 29.981 -16.885 1.00 51.72 143 VAL A CA 1
ATOM 1037 C C . VAL A 1 143 ? -22.364 31.357 -16.238 1.00 51.72 143 VAL A C 1
ATOM 1039 O O . VAL A 1 143 ? -21.675 32.287 -16.663 1.00 51.72 143 VAL A O 1
ATOM 1042 N N . GLU A 1 144 ? -23.244 31.507 -15.245 1.00 45.50 144 GLU A N 1
ATOM 1043 C CA . GLU A 1 144 ? -23.295 32.738 -14.453 1.00 45.50 144 GLU A CA 1
ATOM 1044 C C . GLU A 1 144 ? -21.932 32.998 -13.790 1.00 45.50 144 GLU A C 1
ATOM 1046 O O . GLU A 1 144 ? -21.296 32.061 -13.290 1.00 45.50 144 GLU A O 1
ATOM 1051 N N . PRO A 1 145 ? -21.449 34.252 -13.788 1.00 44.22 145 PRO A N 1
ATOM 1052 C CA . PRO A 1 145 ? -20.210 34.588 -13.113 1.00 44.22 145 PRO A CA 1
ATOM 1053 C C . PRO A 1 145 ? -20.357 34.320 -11.616 1.00 44.22 145 PRO A C 1
ATOM 1055 O O . PRO A 1 145 ? -21.294 34.778 -10.965 1.00 44.22 145 PRO A O 1
ATOM 1058 N N . ILE A 1 146 ? -19.397 33.585 -11.064 1.00 51.22 146 ILE A N 1
ATOM 1059 C CA . ILE A 1 146 ? -19.277 33.402 -9.622 1.00 51.22 146 ILE A CA 1
ATOM 1060 C C . ILE A 1 146 ? -18.910 34.772 -9.043 1.00 51.22 146 ILE A C 1
ATOM 1062 O O . ILE A 1 146 ? -17.787 35.239 -9.230 1.00 51.22 146 ILE A O 1
ATOM 1066 N N . CYS A 1 147 ? -19.851 35.435 -8.369 1.00 39.59 147 CYS A N 1
ATOM 1067 C CA . CYS A 1 147 ? -19.531 36.578 -7.520 1.00 39.59 147 CYS A CA 1
ATOM 1068 C C . CYS A 1 147 ? -18.537 36.118 -6.448 1.00 39.59 147 CYS A C 1
ATOM 1070 O O . CYS A 1 147 ? -18.817 35.163 -5.718 1.00 39.59 147 CYS A O 1
ATOM 1072 N N . GLU A 1 148 ? -17.384 36.786 -6.352 1.00 40.53 148 GLU A N 1
ATOM 1073 C CA . GLU A 1 148 ? -16.452 36.576 -5.245 1.00 40.53 148 GLU A CA 1
ATOM 1074 C C . GLU A 1 148 ? -17.207 36.769 -3.921 1.00 40.53 148 GLU A C 1
ATOM 1076 O O . GLU A 1 148 ? -17.787 37.838 -3.696 1.00 40.53 148 GLU A O 1
ATOM 1081 N N . PRO A 1 149 ? -17.236 35.774 -3.017 1.00 40.59 149 PRO A N 1
ATOM 1082 C CA . PRO A 1 149 ? -17.688 36.038 -1.668 1.00 40.59 149 PRO A CA 1
ATOM 1083 C C . PRO A 1 149 ? -16.692 37.007 -1.026 1.00 40.59 149 PRO A C 1
ATOM 1085 O O . PRO A 1 149 ? -15.482 36.777 -1.048 1.00 40.59 149 PRO A O 1
ATOM 1088 N N . ALA A 1 150 ? -17.218 38.097 -0.465 1.00 45.62 150 ALA A N 1
ATOM 1089 C CA . ALA A 1 150 ? -16.446 39.089 0.268 1.00 45.62 150 ALA A CA 1
ATOM 1090 C C . ALA A 1 150 ? -15.450 38.407 1.217 1.00 45.62 150 ALA A C 1
ATOM 1092 O O . ALA A 1 150 ? -15.822 37.546 2.019 1.00 45.62 150 ALA A O 1
ATOM 1093 N N . MET A 1 151 ? -14.185 38.809 1.103 1.00 37.81 151 MET A N 1
ATOM 1094 C CA . MET A 1 151 ? -13.058 38.328 1.892 1.00 37.81 151 MET A CA 1
ATOM 1095 C C . MET A 1 151 ? -13.351 38.541 3.388 1.00 37.81 151 MET A C 1
ATOM 1097 O O . MET A 1 151 ? -13.118 39.616 3.940 1.00 37.81 151 MET A O 1
ATOM 1101 N N . LYS A 1 152 ? -13.899 37.528 4.067 1.00 44.09 152 LYS A N 1
ATOM 1102 C CA . LYS A 1 152 ? -13.943 37.520 5.530 1.00 44.09 152 LYS A CA 1
ATOM 1103 C C . LYS A 1 152 ? -12.507 37.341 6.009 1.00 44.09 152 LYS A C 1
ATOM 1105 O O . LYS A 1 152 ? -11.867 36.348 5.671 1.00 44.09 152 LYS A O 1
ATOM 1110 N N . ARG A 1 153 ? -12.001 38.316 6.773 1.00 43.66 153 ARG A N 1
ATOM 1111 C CA . ARG A 1 153 ? -10.767 38.168 7.555 1.00 43.66 153 ARG A CA 1
ATOM 1112 C C . ARG A 1 153 ? -10.838 36.837 8.301 1.00 43.66 153 ARG A C 1
ATOM 1114 O O . ARG A 1 153 ? -11.797 36.607 9.036 1.00 43.66 153 ARG A O 1
ATOM 1121 N N . ASN A 1 154 ? -9.845 35.984 8.083 1.00 43.22 154 ASN A N 1
ATOM 1122 C CA . ASN A 1 154 ? -9.677 34.777 8.877 1.00 43.22 154 ASN A CA 1
ATOM 1123 C C . ASN A 1 154 ? -9.462 35.216 10.337 1.00 43.22 154 ASN A C 1
ATOM 1125 O O . ASN A 1 154 ? -8.624 36.098 10.555 1.00 43.22 154 ASN A O 1
ATOM 1129 N N . PRO A 1 155 ? -10.202 34.683 11.322 1.00 51.38 155 PRO A N 1
ATOM 1130 C CA . PRO A 1 155 ? -9.779 34.812 12.709 1.00 51.38 155 PRO A CA 1
ATOM 1131 C C . PRO A 1 155 ? -8.406 34.144 12.872 1.00 51.38 155 PRO A C 1
ATOM 1133 O O . PRO A 1 155 ? -8.083 33.206 12.136 1.00 51.38 155 PRO A O 1
ATOM 1136 N N . ASP A 1 156 ? -7.596 34.667 13.794 1.00 51.75 156 ASP A N 1
ATOM 1137 C CA . ASP A 1 156 ? -6.287 34.100 14.123 1.00 51.75 156 ASP A CA 1
ATOM 1138 C C . ASP A 1 156 ? -6.397 32.588 14.386 1.00 51.75 156 ASP A C 1
ATOM 1140 O O . ASP A 1 156 ? -7.400 32.133 14.947 1.00 51.75 156 ASP A O 1
ATOM 1144 N N . PRO A 1 157 ? -5.397 31.787 13.975 1.00 48.56 157 PRO A N 1
ATOM 1145 C CA . PRO A 1 157 ? -5.406 30.361 14.248 1.00 48.56 157 PRO A CA 1
ATOM 1146 C C . PRO A 1 157 ? -5.369 30.126 15.760 1.00 48.56 157 PRO A C 1
ATOM 1148 O O . PRO A 1 157 ? -4.458 30.593 16.447 1.00 48.56 157 PRO A O 1
ATOM 1151 N N . ASP A 1 158 ? -6.349 29.372 16.259 1.00 47.69 158 ASP A N 1
ATOM 1152 C CA . ASP A 1 158 ? -6.341 28.852 17.624 1.00 47.69 158 ASP A CA 1
ATOM 1153 C C .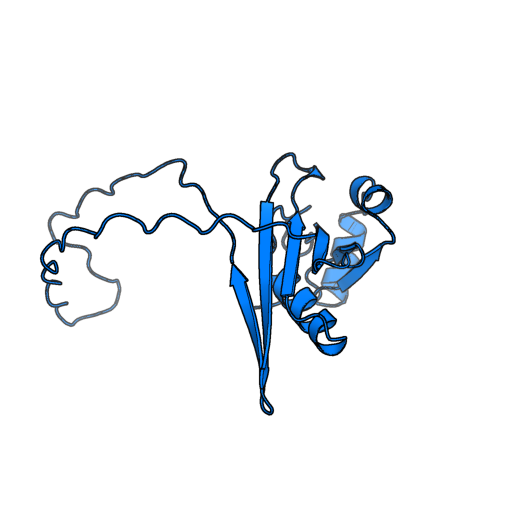 ASP A 1 158 ? -5.011 28.114 17.879 1.00 47.69 158 ASP A C 1
ATOM 1155 O O . ASP A 1 158 ? -4.618 27.254 17.077 1.00 47.69 158 ASP A O 1
ATOM 1159 N N . PRO A 1 159 ? -4.290 28.418 18.971 1.00 43.97 159 PRO A N 1
ATOM 1160 C CA . PRO A 1 159 ? -3.071 27.705 19.307 1.00 43.97 159 PRO A CA 1
ATOM 1161 C C . PRO A 1 159 ? -3.414 26.248 19.643 1.00 43.97 159 PRO A C 1
ATOM 1163 O O . PRO A 1 159 ? -4.181 25.964 20.562 1.00 43.97 159 PRO A O 1
ATOM 1166 N N . PHE A 1 160 ? -2.829 25.316 18.884 1.00 42.12 160 PHE A N 1
ATOM 1167 C CA . PHE A 1 160 ? -2.860 23.876 19.152 1.00 42.12 160 PHE A CA 1
ATOM 1168 C C . PHE A 1 160 ? -2.634 23.579 20.649 1.00 42.12 160 PHE A C 1
ATOM 1170 O O . PHE A 1 160 ? -1.689 24.123 21.229 1.00 42.12 160 PHE A O 1
ATOM 1177 N N . PRO A 1 161 ? -3.420 22.692 21.289 1.00 39.22 161 PRO A N 1
ATOM 1178 C CA . PRO A 1 161 ? -3.165 22.342 22.677 1.00 39.22 161 PRO A CA 1
ATOM 1179 C C . PRO A 1 161 ? -1.872 21.512 22.789 1.00 39.22 161 PRO A C 1
ATOM 1181 O O . PRO A 1 161 ? -1.681 20.563 22.019 1.00 39.22 161 PRO A O 1
ATOM 1184 N N . PRO A 1 162 ? -0.984 21.820 23.753 1.00 37.44 162 PRO A N 1
ATOM 1185 C CA . PRO A 1 162 ? 0.151 20.969 24.062 1.00 37.44 162 PRO A CA 1
ATOM 1186 C C . PRO A 1 162 ? -0.354 19.672 24.702 1.00 37.44 162 PRO A C 1
ATOM 1188 O O . PRO A 1 162 ? -1.170 19.674 25.627 1.00 37.44 162 PRO A O 1
ATOM 1191 N N . TRP A 1 163 ? 0.154 18.547 24.206 1.00 35.22 163 TRP A N 1
ATOM 1192 C CA . TRP A 1 163 ? 0.065 17.248 24.862 1.00 35.22 163 TRP A CA 1
ATOM 1193 C C . TRP A 1 163 ? 0.508 17.412 26.323 1.00 35.22 163 TRP A C 1
ATOM 1195 O O . TRP A 1 163 ? 1.650 17.751 26.618 1.00 35.22 163 TRP A O 1
ATOM 1205 N N . SER A 1 164 ? -0.424 17.231 27.252 1.00 35.22 164 SER A N 1
ATOM 1206 C CA . SER A 1 164 ? -0.122 17.268 28.679 1.00 35.22 164 SER A CA 1
ATOM 1207 C C . SER A 1 164 ? 0.317 15.876 29.115 1.00 35.22 164 SER A C 1
ATOM 1209 O O . SER A 1 164 ? -0.456 14.923 29.047 1.00 35.22 164 SER A O 1
ATOM 1211 N N . VAL A 1 165 ? 1.570 15.768 29.554 1.00 39.44 165 VAL A N 1
ATOM 1212 C CA . VAL A 1 165 ? 2.070 14.630 30.331 1.00 39.44 165 VAL A CA 1
ATOM 1213 C C . VAL A 1 165 ? 1.605 14.801 31.776 1.00 39.44 165 VAL A C 1
ATOM 1215 O O . VAL A 1 165 ? 1.785 15.864 32.368 1.00 39.44 165 VAL A O 1
ATOM 1218 N N . SER A 1 166 ? 1.014 13.757 32.349 1.00 34.44 166 SER A N 1
ATOM 1219 C CA . SER A 1 166 ? 0.810 13.543 33.792 1.00 34.44 166 SER A CA 1
ATOM 1220 C C . SER A 1 166 ? 0.426 12.069 33.967 1.00 34.44 166 SER A C 1
ATOM 1222 O O . SER A 1 166 ? -0.488 11.629 33.280 1.00 34.44 166 SER A O 1
ATOM 1224 N N . ARG A 1 167 ? 1.032 11.227 34.803 1.00 38.72 167 ARG A N 1
ATOM 1225 C CA . ARG A 1 167 ? 2.181 11.270 35.717 1.00 38.72 167 ARG A CA 1
ATOM 1226 C C . ARG A 1 167 ? 2.847 9.896 35.646 1.00 38.72 167 ARG A C 1
ATOM 1228 O O . ARG A 1 167 ? 2.109 8.927 35.358 1.00 38.72 167 ARG A O 1
#

Radius of gyration: 21.7 Å; chains: 1; bounding box: 42×52×60 Å